Protein AF-A0A0K0Y4L6-F1 (afdb_monomer_lite)

Radius of gyration: 19.11 Å; chains: 1; bounding box: 35×42×47 Å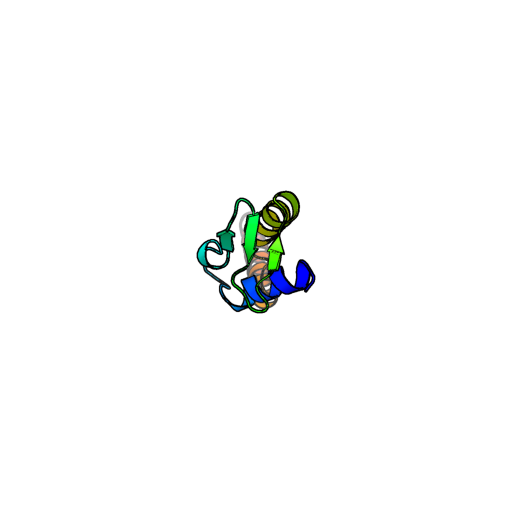

Foldseek 3Di:
DDLVVLLVVLCVVCVPDDSPVQWDQDPNFIWGNPPVIDTDHPVSVVVSCCVNVPDNPQDPVSVVVVVVVVVVVVVVVVPPPD

pLDDT: mean 72.13, std 10.53, range [43.97, 84.62]

Structure (mmCIF, N/CA/C/O backbone):
data_AF-A0A0K0Y4L6-F1
#
_entry.id   AF-A0A0K0Y4L6-F1
#
loop_
_atom_site.group_PDB
_atom_site.id
_atom_site.type_symbol
_atom_site.label_atom_id
_atom_site.label_alt_id
_atom_site.label_comp_id
_atom_site.label_asym_id
_atom_site.label_entity_id
_atom_site.label_seq_id
_atom_site.pdbx_PDB_ins_code
_atom_site.Cartn_x
_atom_site.Cartn_y
_atom_site.Cartn_z
_atom_site.occupancy
_atom_site.B_iso_or_equiv
_atom_site.auth_seq_id
_atom_site.auth_comp_id
_atom_site.auth_asym_id
_atom_site.auth_atom_id
_atom_site.pdbx_PDB_model_num
ATOM 1 N N . MET A 1 1 ? 5.693 -6.004 12.113 1.00 67.69 1 MET A N 1
ATOM 2 C CA . MET A 1 1 ? 5.872 -5.616 10.695 1.00 67.69 1 MET A CA 1
ATOM 3 C C . MET A 1 1 ? 5.502 -4.145 10.543 1.00 67.69 1 MET A C 1
ATOM 5 O O . MET A 1 1 ? 4.403 -3.809 10.954 1.00 67.69 1 MET A O 1
ATOM 9 N N . THR A 1 2 ? 6.386 -3.268 10.056 1.00 80.38 2 THR A N 1
ATOM 10 C CA . THR A 1 2 ? 6.118 -1.820 9.869 1.00 80.38 2 THR A CA 1
ATOM 11 C C . THR A 1 2 ? 5.433 -1.539 8.524 1.00 80.38 2 THR A C 1
ATOM 13 O O . THR A 1 2 ? 5.450 -2.406 7.653 1.00 80.38 2 THR A O 1
ATOM 16 N N . LEU A 1 3 ? 4.848 -0.346 8.343 1.00 77.25 3 LEU A N 1
ATOM 17 C CA . LEU A 1 3 ? 4.236 0.074 7.069 1.00 77.25 3 LEU A CA 1
ATOM 18 C C . LEU A 1 3 ? 5.230 0.019 5.900 1.00 77.25 3 LEU A C 1
ATOM 20 O O . LEU A 1 3 ? 4.894 -0.526 4.857 1.00 77.25 3 LEU A O 1
ATOM 24 N N . ASP A 1 4 ? 6.469 0.485 6.087 1.00 79.56 4 ASP A N 1
ATOM 25 C CA . ASP A 1 4 ? 7.491 0.461 5.027 1.00 79.56 4 ASP A CA 1
ATOM 26 C C . ASP A 1 4 ? 7.876 -0.964 4.600 1.00 79.56 4 ASP A C 1
ATOM 28 O O . ASP A 1 4 ? 8.159 -1.211 3.430 1.00 79.56 4 ASP A O 1
ATOM 32 N N . LYS A 1 5 ? 7.831 -1.941 5.520 1.00 78.56 5 LYS A N 1
ATOM 33 C CA . LYS A 1 5 ? 8.041 -3.356 5.167 1.00 78.56 5 LYS A CA 1
ATOM 34 C C . LYS A 1 5 ? 6.896 -3.910 4.318 1.00 78.56 5 LYS A C 1
ATOM 36 O O . LYS A 1 5 ? 7.144 -4.739 3.452 1.00 78.56 5 LYS A O 1
ATOM 41 N N . ILE A 1 6 ? 5.667 -3.454 4.561 1.00 81.19 6 ILE A N 1
ATOM 42 C CA . ILE A 1 6 ? 4.498 -3.831 3.759 1.00 81.19 6 ILE A CA 1
ATOM 43 C C . ILE A 1 6 ? 4.573 -3.172 2.381 1.00 81.19 6 ILE A C 1
ATOM 45 O O . ILE A 1 6 ? 4.337 -3.849 1.388 1.00 81.19 6 ILE A O 1
ATOM 49 N N . GLU A 1 7 ? 4.956 -1.893 2.308 1.00 81.88 7 GLU A N 1
ATOM 50 C CA . GLU A 1 7 ? 5.155 -1.185 1.038 1.00 81.88 7 GLU A CA 1
ATOM 51 C C . GLU A 1 7 ? 6.204 -1.888 0.164 1.00 81.88 7 GLU A C 1
ATOM 53 O O . GLU A 1 7 ? 5.923 -2.189 -0.995 1.00 81.88 7 GLU A O 1
ATOM 58 N N . ASN A 1 8 ? 7.381 -2.200 0.719 1.00 81.25 8 ASN A N 1
ATOM 59 C CA . ASN A 1 8 ? 8.433 -2.901 -0.020 1.00 81.25 8 ASN A CA 1
ATOM 60 C C . ASN A 1 8 ? 7.961 -4.268 -0.520 1.00 81.25 8 ASN A C 1
ATOM 62 O O . ASN A 1 8 ? 8.100 -4.551 -1.705 1.00 81.25 8 ASN A O 1
ATOM 66 N N . ALA A 1 9 ? 7.320 -5.065 0.338 1.00 82.50 9 ALA A N 1
ATOM 67 C CA . ALA A 1 9 ? 6.800 -6.368 -0.062 1.00 82.50 9 ALA A CA 1
ATOM 68 C C . ALA A 1 9 ? 5.722 -6.251 -1.160 1.00 82.50 9 ALA A C 1
ATOM 70 O O . ALA A 1 9 ? 5.659 -7.092 -2.054 1.00 82.50 9 ALA A O 1
ATOM 71 N N . CYS A 1 10 ? 4.902 -5.191 -1.144 1.00 80.44 10 CYS A N 1
ATOM 72 C CA . CYS A 1 10 ? 3.938 -4.931 -2.216 1.00 80.44 10 CYS A CA 1
ATOM 73 C C . CYS A 1 10 ? 4.630 -4.624 -3.547 1.00 80.44 10 CYS A C 1
ATOM 75 O O . CYS A 1 10 ? 4.235 -5.167 -4.575 1.00 80.44 10 CYS A O 1
ATOM 77 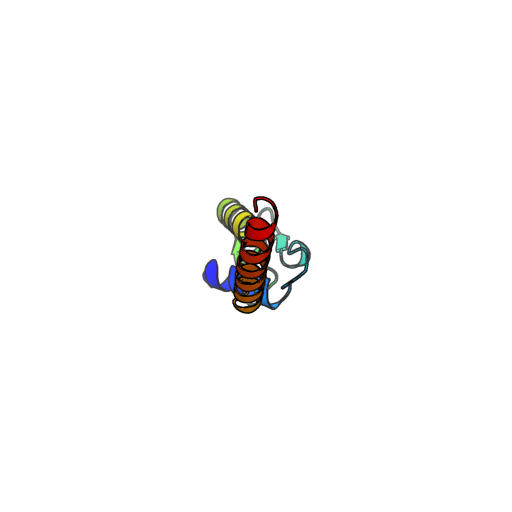N N . ARG A 1 11 ? 5.675 -3.789 -3.525 1.00 78.69 11 ARG A N 1
ATOM 78 C CA . ARG A 1 11 ? 6.469 -3.455 -4.718 1.00 78.69 11 ARG A CA 1
ATOM 79 C C . ARG A 1 11 ? 7.248 -4.657 -5.261 1.00 78.69 11 ARG A C 1
ATOM 81 O O . ARG A 1 11 ? 7.410 -4.760 -6.469 1.00 78.69 11 ARG A O 1
ATOM 88 N N . GLU A 1 12 ? 7.708 -5.564 -4.399 1.00 82.31 12 GLU A N 1
ATOM 89 C CA . GLU A 1 12 ? 8.391 -6.800 -4.811 1.00 82.31 12 GLU A CA 1
ATOM 90 C C . GLU A 1 12 ? 7.435 -7.808 -5.463 1.00 82.31 12 GLU A C 1
ATOM 92 O O . GLU A 1 12 ? 7.793 -8.442 -6.453 1.00 82.31 12 GLU A O 1
ATOM 97 N N . HIS A 1 13 ? 6.215 -7.951 -4.936 1.00 79.06 13 HIS A N 1
ATOM 98 C CA . HIS A 1 13 ? 5.240 -8.918 -5.450 1.00 79.06 13 HIS A CA 1
ATOM 99 C C . HIS A 1 13 ? 4.444 -8.425 -6.662 1.00 79.06 13 HIS A C 1
ATOM 101 O O . HIS A 1 13 ? 4.018 -9.242 -7.478 1.00 79.06 13 HIS A O 1
ATOM 107 N N . ALA A 1 14 ? 4.238 -7.114 -6.789 1.00 72.44 14 ALA A N 1
ATOM 108 C CA . ALA A 1 14 ? 3.495 -6.508 -7.888 1.00 72.44 14 ALA A CA 1
ATOM 109 C C . ALA A 1 14 ? 4.218 -5.251 -8.413 1.00 72.44 14 ALA A C 1
ATOM 111 O O . ALA A 1 14 ? 3.726 -4.140 -8.223 1.00 72.44 14 ALA A O 1
ATOM 112 N N . PRO A 1 15 ? 5.382 -5.400 -9.074 1.00 68.44 15 PRO A N 1
ATOM 113 C CA . PRO A 1 15 ? 6.183 -4.263 -9.541 1.00 68.44 15 PRO A CA 1
ATOM 114 C C . PRO A 1 15 ? 5.481 -3.422 -10.621 1.00 68.44 15 PRO A C 1
ATOM 116 O O . PRO A 1 15 ? 5.632 -2.202 -10.640 1.00 68.44 15 PRO A O 1
ATOM 119 N N . ASP A 1 16 ? 4.680 -4.066 -11.475 1.00 65.88 16 ASP A N 1
ATOM 120 C CA . ASP A 1 16 ? 4.006 -3.449 -12.631 1.00 65.88 16 ASP A CA 1
ATOM 121 C C . ASP A 1 16 ? 2.471 -3.557 -12.564 1.00 65.88 16 ASP A C 1
ATOM 123 O O . ASP A 1 16 ? 1.768 -3.228 -13.521 1.00 65.88 16 ASP A O 1
ATOM 127 N N . GLY A 1 17 ? 1.937 -4.088 -11.461 1.00 64.88 17 GLY A N 1
ATOM 128 C CA . GLY A 1 17 ? 0.552 -4.545 -11.373 1.00 64.88 17 GLY A CA 1
ATOM 129 C C . GLY A 1 17 ? -0.308 -3.762 -10.380 1.00 64.88 17 GLY A C 1
ATOM 130 O O . GLY A 1 17 ? 0.211 -3.100 -9.482 1.00 64.88 17 GLY A O 1
ATOM 131 N N . PRO A 1 18 ? -1.643 -3.865 -10.500 1.00 68.31 18 PRO A N 1
ATOM 132 C CA . PRO A 1 18 ? -2.558 -3.288 -9.525 1.00 68.31 18 PRO A CA 1
ATOM 133 C C . PRO A 1 18 ? -2.396 -3.987 -8.170 1.00 68.31 18 PRO A C 1
ATOM 135 O O . PRO A 1 18 ? -2.485 -5.212 -8.075 1.00 68.31 18 PRO A O 1
ATOM 138 N N . TYR A 1 19 ? -2.174 -3.209 -7.112 1.00 76.00 19 TYR A N 1
ATOM 139 C CA . TYR A 1 19 ? -1.902 -3.717 -5.763 1.00 76.00 19 TYR A CA 1
ATOM 140 C C . TYR A 1 19 ? -3.148 -4.248 -5.036 1.00 76.00 19 TYR A C 1
ATOM 142 O O . TYR A 1 19 ? -3.025 -4.775 -3.934 1.00 76.00 19 TYR A O 1
ATOM 150 N N . ASP A 1 20 ? -4.341 -4.138 -5.628 1.00 73.94 20 ASP A N 1
ATOM 151 C CA . ASP A 1 20 ? -5.619 -4.503 -5.001 1.00 73.94 20 ASP A CA 1
ATOM 152 C C . ASP A 1 20 ? -5.663 -5.955 -4.509 1.00 73.94 20 ASP A C 1
ATOM 154 O O . ASP A 1 20 ? -6.214 -6.234 -3.449 1.00 73.94 20 ASP A O 1
ATOM 158 N N . HIS A 1 21 ? -5.015 -6.882 -5.221 1.00 75.81 21 HIS A N 1
ATOM 159 C CA . HIS A 1 21 ? -4.968 -8.302 -4.852 1.00 75.81 21 HIS A CA 1
ATOM 160 C C . HIS A 1 21 ? -4.115 -8.599 -3.603 1.00 75.81 21 HIS A C 1
ATOM 162 O O . HIS A 1 21 ? -4.183 -9.699 -3.055 1.00 75.81 21 HIS A O 1
ATOM 168 N N . LEU A 1 22 ? -3.314 -7.633 -3.144 1.00 80.94 22 LEU A N 1
ATOM 169 C CA . LEU A 1 22 ? -2.462 -7.755 -1.958 1.00 80.94 22 LEU A CA 1
ATOM 170 C C . LEU A 1 22 ? -3.183 -7.345 -0.668 1.00 80.94 22 LEU A C 1
ATOM 172 O O . LEU A 1 22 ? -2.639 -7.524 0.428 1.00 80.94 22 LEU A O 1
ATOM 176 N N . PHE A 1 23 ? -4.411 -6.830 -0.783 1.00 84.38 23 PHE A N 1
ATOM 177 C CA . PHE A 1 23 ? -5.237 -6.389 0.333 1.00 84.38 23 PHE A CA 1
ATOM 178 C C . PHE A 1 23 ? -6.618 -7.038 0.272 1.00 84.38 23 PHE A C 1
ATOM 180 O O . PHE A 1 23 ? -7.192 -7.243 -0.792 1.00 84.38 23 PHE A O 1
ATOM 187 N N . ARG A 1 24 ? -7.189 -7.347 1.435 1.00 84.06 24 ARG A N 1
ATOM 188 C CA . ARG A 1 24 ? -8.580 -7.802 1.550 1.00 84.06 24 ARG A CA 1
ATOM 189 C C . ARG A 1 24 ? -9.256 -7.156 2.746 1.00 84.06 24 ARG A C 1
ATOM 191 O O . ARG A 1 24 ? -8.587 -6.790 3.706 1.00 84.06 24 ARG A O 1
ATOM 198 N N . ILE A 1 25 ? -10.577 -7.032 2.710 1.00 81.81 25 ILE A N 1
ATOM 199 C CA . ILE A 1 25 ? -11.353 -6.594 3.875 1.00 81.81 25 ILE A CA 1
ATOM 200 C C . ILE A 1 25 ? -11.726 -7.837 4.680 1.00 81.81 25 ILE A C 1
ATOM 202 O O . ILE A 1 25 ? -12.328 -8.763 4.142 1.00 81.81 25 ILE A O 1
ATOM 206 N N . GLN A 1 26 ? -11.359 -7.861 5.958 1.00 78.19 26 GLN A N 1
ATOM 207 C CA . GLN A 1 26 ? -11.716 -8.920 6.893 1.00 78.19 26 GLN A CA 1
ATOM 208 C C . GLN A 1 26 ? -12.249 -8.280 8.180 1.00 78.19 26 GLN A C 1
ATOM 210 O O . GLN A 1 26 ? -11.581 -7.429 8.760 1.00 78.19 26 GLN A O 1
ATOM 215 N N . ASP A 1 27 ? -13.458 -8.667 8.600 1.00 77.12 27 ASP A N 1
ATOM 216 C CA . ASP A 1 27 ? -14.088 -8.208 9.851 1.00 77.12 27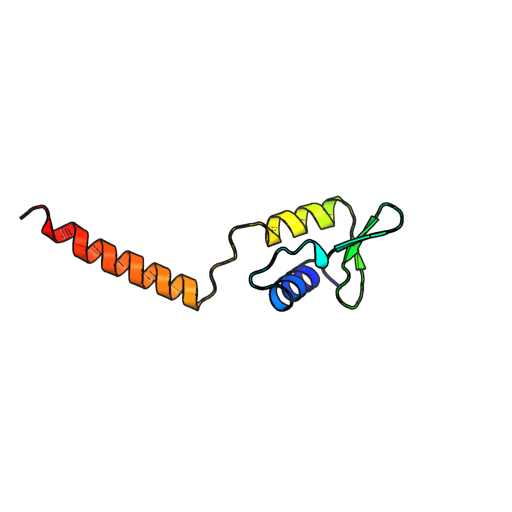 ASP A CA 1
ATOM 217 C C . ASP A 1 27 ? -14.146 -6.669 10.003 1.00 77.12 27 ASP A C 1
ATOM 219 O O . ASP A 1 27 ? -13.959 -6.116 11.083 1.00 77.12 27 ASP A O 1
ATOM 223 N N . GLY A 1 28 ? -14.377 -5.951 8.896 1.00 74.31 28 GLY A N 1
ATOM 224 C CA . GLY A 1 28 ? -14.431 -4.482 8.883 1.00 74.31 28 GLY A CA 1
ATOM 225 C C . GLY A 1 28 ? -13.067 -3.783 8.947 1.00 74.31 28 GLY A C 1
ATOM 226 O O . GLY A 1 28 ? -13.017 -2.557 9.000 1.00 74.31 28 GLY A O 1
ATOM 227 N N . ALA A 1 29 ? -11.965 -4.535 8.903 1.00 74.88 29 ALA A N 1
ATOM 228 C CA . ALA A 1 29 ? -10.604 -4.015 8.841 1.00 74.88 29 ALA A CA 1
ATOM 229 C C . ALA A 1 29 ? -9.926 -4.372 7.509 1.00 74.88 29 ALA A C 1
ATOM 231 O O . ALA A 1 29 ? -10.214 -5.399 6.889 1.00 74.88 29 ALA A O 1
ATOM 232 N N . HIS A 1 30 ? -8.988 -3.532 7.066 1.00 81.56 30 HIS A N 1
ATOM 233 C CA . HIS A 1 30 ? -8.150 -3.851 5.914 1.00 81.56 30 HIS A CA 1
ATOM 234 C C . HIS A 1 30 ? -7.027 -4.787 6.351 1.00 81.56 30 HIS A C 1
ATOM 236 O O . HIS A 1 30 ? -6.310 -4.518 7.308 1.00 81.56 30 HIS A O 1
ATOM 242 N N . GLN A 1 31 ? -6.846 -5.895 5.648 1.00 81.88 31 GLN A N 1
ATOM 243 C CA . GLN A 1 31 ? -5.802 -6.866 5.922 1.00 81.88 31 GLN A CA 1
ATOM 244 C C . GLN A 1 31 ? -4.843 -6.946 4.743 1.00 81.88 31 GLN A C 1
ATOM 246 O O . GLN A 1 31 ? -5.256 -7.174 3.607 1.00 81.88 31 GLN A O 1
ATOM 251 N N . CYS A 1 32 ? -3.553 -6.808 5.032 1.00 80.75 32 CYS A N 1
ATOM 252 C CA . CYS A 1 32 ? -2.499 -7.124 4.081 1.00 80.75 32 CYS A CA 1
ATOM 253 C C . CYS A 1 32 ? -2.328 -8.648 4.001 1.00 80.75 32 CYS A C 1
ATOM 255 O O . CYS A 1 32 ? -2.135 -9.304 5.029 1.00 80.75 32 CYS A O 1
ATOM 257 N N . VAL A 1 33 ? -2.406 -9.206 2.792 1.00 77.56 33 VAL A N 1
ATOM 258 C CA . VAL A 1 33 ? -2.350 -10.658 2.547 1.00 77.56 33 VAL A CA 1
ATOM 259 C C . VAL A 1 33 ? -0.897 -11.172 2.537 1.00 77.56 33 VAL A C 1
ATOM 261 O O . VAL A 1 33 ? -0.661 -12.365 2.712 1.00 77.56 33 VAL A O 1
ATOM 264 N N . LEU A 1 34 ? 0.089 -10.273 2.426 1.00 75.44 34 LEU A N 1
ATOM 265 C CA . LEU A 1 34 ? 1.522 -10.589 2.440 1.00 75.44 34 LEU A CA 1
ATOM 266 C C . LEU A 1 34 ? 1.993 -11.070 3.820 1.00 75.44 34 LEU A C 1
ATOM 268 O O . LEU A 1 34 ? 1.631 -10.494 4.845 1.00 75.44 34 LEU A O 1
ATOM 272 N N . PHE A 1 35 ? 2.817 -12.119 3.854 1.00 61.09 35 PHE A N 1
ATOM 273 C CA . PHE A 1 35 ? 3.231 -12.770 5.097 1.00 61.09 35 PHE A CA 1
ATOM 274 C C . PHE A 1 35 ? 4.345 -11.997 5.832 1.00 61.09 35 PHE A C 1
ATOM 276 O O . PHE A 1 35 ? 5.356 -11.660 5.213 1.00 61.09 35 PHE A O 1
ATOM 283 N N . PRO A 1 36 ? 4.235 -11.774 7.159 1.00 63.97 36 PRO A N 1
ATOM 284 C CA . PRO A 1 36 ? 3.095 -12.089 8.027 1.00 63.97 36 PRO A CA 1
ATOM 285 C C . PRO A 1 36 ? 1.895 -11.150 7.807 1.00 63.97 36 PRO A C 1
ATOM 287 O O . PRO A 1 36 ? 2.033 -9.930 7.922 1.00 63.97 36 PRO A O 1
ATOM 290 N N . SER A 1 37 ? 0.713 -11.730 7.555 1.00 71.56 37 SER A N 1
ATOM 291 C CA . SER A 1 37 ? -0.518 -10.982 7.280 1.00 71.56 37 SER A CA 1
ATOM 292 C C . SER A 1 37 ? -0.855 -10.060 8.452 1.00 71.56 37 SER A C 1
ATOM 294 O O . SER A 1 37 ? -1.009 -10.513 9.588 1.00 71.56 37 SER A O 1
ATOM 296 N N . ARG A 1 38 ? -0.946 -8.752 8.193 1.00 81.62 38 ARG A N 1
ATOM 297 C CA . ARG A 1 38 ? -1.169 -7.719 9.219 1.00 81.62 38 ARG A CA 1
ATOM 298 C C . ARG A 1 38 ? -2.488 -6.995 8.964 1.00 81.62 38 ARG A C 1
ATOM 300 O O . ARG A 1 38 ? -2.758 -6.582 7.838 1.00 81.62 38 ARG A O 1
ATOM 307 N N . LEU A 1 39 ? -3.269 -6.805 10.029 1.00 84.62 39 LEU A N 1
ATOM 308 C CA . LEU A 1 39 ? -4.414 -5.894 10.029 1.00 84.62 39 LEU A CA 1
ATOM 309 C C . LEU A 1 39 ? -3.916 -4.444 10.053 1.00 84.62 39 LEU A C 1
ATOM 311 O O . LEU A 1 39 ? -3.094 -4.070 10.894 1.00 84.62 39 LEU A O 1
ATOM 315 N N . LEU A 1 40 ? -4.402 -3.663 9.099 1.00 81.44 40 LEU A N 1
ATOM 316 C CA . LEU A 1 40 ? -4.171 -2.239 8.929 1.00 81.44 40 LEU A CA 1
ATOM 317 C C . LEU A 1 40 ? -5.432 -1.489 9.358 1.00 81.44 40 LEU A C 1
ATOM 319 O O . LEU A 1 40 ? -6.556 -1.884 9.038 1.00 81.44 40 LEU A O 1
ATOM 323 N N . THR A 1 41 ? -5.245 -0.376 10.054 1.00 84.56 41 THR A N 1
ATOM 324 C CA . THR A 1 41 ? -6.318 0.609 10.221 1.00 84.56 41 THR A CA 1
ATOM 325 C C . THR A 1 41 ? -6.677 1.243 8.873 1.00 84.56 41 THR A C 1
ATOM 327 O O . THR A 1 41 ? -5.888 1.206 7.926 1.00 84.56 41 THR A O 1
ATOM 330 N N . VAL A 1 42 ? -7.853 1.873 8.782 1.00 81.69 42 VAL A N 1
ATOM 331 C CA . VAL A 1 42 ? -8.270 2.609 7.572 1.00 81.69 42 VAL A CA 1
ATOM 332 C C . VAL A 1 42 ? -7.224 3.658 7.178 1.00 81.69 42 VAL A C 1
ATOM 334 O O . VAL A 1 42 ? -6.784 3.682 6.034 1.00 81.69 42 VAL A O 1
ATOM 337 N N . ALA A 1 43 ? -6.728 4.436 8.146 1.00 82.31 43 ALA A N 1
ATOM 338 C CA . ALA A 1 43 ? -5.702 5.450 7.909 1.00 82.31 43 ALA A CA 1
ATOM 339 C C . ALA A 1 43 ? -4.375 4.856 7.394 1.00 82.31 43 ALA A C 1
ATOM 341 O O . ALA A 1 43 ? -3.739 5.420 6.504 1.00 82.31 43 ALA A O 1
ATOM 342 N N . GLU A 1 44 ? -3.954 3.708 7.935 1.00 83.31 44 GLU A N 1
ATOM 343 C CA . GLU A 1 44 ? -2.760 2.995 7.471 1.00 83.31 44 GLU A CA 1
ATOM 344 C C . GLU A 1 44 ? -2.925 2.487 6.033 1.00 83.31 44 GLU A C 1
ATOM 346 O O . GLU A 1 44 ? -2.005 2.626 5.228 1.00 83.31 44 GLU A O 1
ATOM 351 N N . PHE A 1 45 ? -4.092 1.931 5.702 1.00 83.25 45 PHE A N 1
ATOM 352 C CA . PHE A 1 45 ? -4.408 1.455 4.357 1.00 83.25 45 PHE A CA 1
ATOM 353 C C . PHE A 1 45 ? -4.442 2.596 3.334 1.00 83.25 45 PHE A C 1
ATOM 355 O O . PHE A 1 45 ? -3.784 2.496 2.301 1.00 83.25 45 PHE A O 1
ATOM 362 N N . GLU A 1 46 ? -5.130 3.701 3.630 1.00 81.25 46 GLU A N 1
ATOM 363 C CA . GLU A 1 46 ? -5.202 4.866 2.738 1.00 81.25 46 GLU A CA 1
ATOM 364 C C . GLU A 1 46 ? -3.822 5.494 2.493 1.00 81.25 46 GLU A C 1
ATOM 366 O O . GLU A 1 46 ? -3.486 5.865 1.363 1.00 81.25 46 GLU A O 1
ATOM 371 N N . ALA A 1 47 ? -2.988 5.586 3.536 1.00 82.56 47 ALA A N 1
ATOM 372 C CA . ALA A 1 47 ? -1.613 6.060 3.407 1.00 82.56 47 ALA A CA 1
ATOM 373 C C . ALA A 1 47 ? -0.781 5.138 2.503 1.00 82.56 47 ALA A C 1
ATOM 375 O O . ALA A 1 47 ? 0.003 5.618 1.680 1.00 82.56 47 ALA A O 1
ATOM 376 N N . LEU A 1 48 ? -0.965 3.822 2.628 1.00 80.94 48 LEU A N 1
ATOM 377 C CA . LEU A 1 48 ? -0.242 2.831 1.839 1.00 80.94 48 LEU A CA 1
ATOM 378 C C . LEU A 1 48 ? -0.723 2.816 0.380 1.00 80.94 48 LEU A C 1
ATOM 380 O O . LEU A 1 48 ? 0.106 2.860 -0.527 1.00 80.94 48 LEU A O 1
ATOM 384 N N . GLN A 1 49 ? -2.036 2.886 0.136 1.00 77.81 49 GLN A N 1
ATOM 385 C CA . GLN A 1 49 ? -2.597 3.038 -1.208 1.00 77.81 49 GLN A CA 1
ATOM 386 C C . GLN A 1 49 ? -2.116 4.316 -1.894 1.00 77.81 49 GLN A C 1
ATOM 388 O O . GLN A 1 49 ? -1.756 4.252 -3.064 1.00 77.81 49 GLN A O 1
ATOM 393 N N . ARG A 1 50 ? -2.033 5.460 -1.200 1.00 79.38 50 ARG A N 1
ATOM 394 C CA . ARG A 1 50 ? -1.457 6.690 -1.781 1.00 79.38 50 ARG A CA 1
ATOM 395 C C . ARG A 1 50 ? 0.010 6.530 -2.174 1.00 79.38 50 ARG A C 1
ATOM 397 O O . ARG A 1 50 ? 0.416 7.067 -3.198 1.00 79.38 50 ARG A O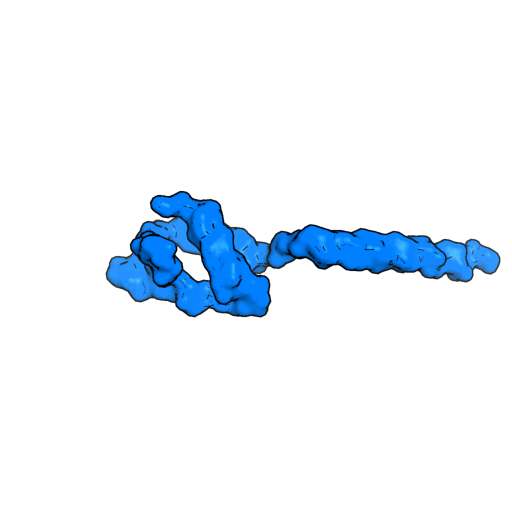 1
ATOM 404 N N . ARG A 1 51 ? 0.809 5.821 -1.372 1.00 78.44 51 ARG A N 1
ATOM 405 C CA . ARG A 1 51 ? 2.246 5.598 -1.635 1.00 78.44 51 ARG A CA 1
ATOM 406 C C . ARG A 1 51 ? 2.477 4.599 -2.771 1.00 78.44 51 ARG A C 1
ATOM 408 O O . ARG A 1 51 ? 3.400 4.783 -3.563 1.00 78.44 51 ARG A O 1
ATOM 415 N N . LEU A 1 52 ? 1.624 3.580 -2.872 1.00 75.81 52 LEU A N 1
ATOM 416 C CA . LEU A 1 52 ? 1.648 2.579 -3.940 1.00 75.81 52 LEU A CA 1
ATOM 417 C C . LEU A 1 52 ? 1.059 3.103 -5.261 1.00 75.81 52 LEU A C 1
ATOM 419 O O . LEU A 1 52 ? 1.601 2.808 -6.319 1.00 75.81 52 LEU A O 1
ATOM 423 N N . SER A 1 53 ? 0.000 3.918 -5.195 1.00 69.12 53 SER A N 1
ATOM 424 C CA . SER A 1 53 ? -0.657 4.555 -6.354 1.00 69.12 53 SER A CA 1
ATOM 425 C C . SER A 1 53 ? 0.002 5.869 -6.780 1.00 69.12 53 SER A C 1
ATOM 427 O O . SER A 1 53 ? -0.359 6.443 -7.806 1.00 69.12 53 SER A O 1
ATOM 429 N N . GLY A 1 54 ? 0.945 6.384 -5.985 1.00 63.47 54 GLY A N 1
ATOM 430 C CA . GLY A 1 54 ? 1.807 7.490 -6.390 1.00 63.47 54 GLY A CA 1
ATOM 431 C C . GLY A 1 54 ? 2.646 7.098 -7.610 1.00 63.47 54 GLY A C 1
ATOM 432 O O . GLY A 1 54 ? 2.792 5.906 -7.884 1.00 63.47 54 GLY A O 1
ATOM 433 N N . PRO A 1 55 ? 3.210 8.070 -8.356 1.00 54.03 55 PRO A N 1
ATOM 434 C CA . PRO A 1 55 ? 4.057 7.766 -9.504 1.00 54.03 55 PRO A CA 1
ATOM 435 C C . PRO A 1 55 ? 5.111 6.757 -9.059 1.00 54.03 55 PRO A C 1
ATOM 437 O O . PRO A 1 55 ? 5.862 7.045 -8.123 1.00 54.03 55 PRO A O 1
ATOM 440 N N . VAL A 1 56 ? 5.097 5.565 -9.676 1.00 56.28 56 VAL A N 1
ATOM 441 C CA . VAL A 1 56 ? 6.063 4.491 -9.425 1.00 56.28 56 VAL A CA 1
ATOM 442 C C . VAL A 1 56 ? 7.417 5.166 -9.331 1.00 56.28 56 VAL A C 1
ATOM 444 O O . VAL A 1 56 ? 7.838 5.815 -10.292 1.00 56.28 56 VAL A O 1
ATOM 447 N N . ALA A 1 57 ? 8.026 5.139 -8.141 1.00 54.56 57 ALA A N 1
ATOM 448 C CA . ALA A 1 57 ? 9.299 5.799 -7.930 1.00 54.56 57 ALA A CA 1
ATOM 449 C C . ALA A 1 57 ? 10.233 5.223 -8.986 1.00 54.56 57 ALA A C 1
ATOM 451 O O . ALA A 1 57 ? 10.553 4.038 -8.919 1.00 54.56 57 ALA A O 1
ATOM 452 N N . LEU A 1 58 ? 10.569 6.042 -9.992 1.00 55.69 58 LEU A N 1
ATOM 453 C CA . LEU A 1 58 ? 11.294 5.589 -11.173 1.00 55.69 58 LEU A CA 1
ATOM 454 C C . LEU A 1 58 ? 12.468 4.754 -10.687 1.00 55.69 58 LEU A C 1
ATOM 456 O O . LEU A 1 58 ? 13.236 5.223 -9.826 1.00 55.69 58 LEU A O 1
ATOM 460 N N . THR A 1 59 ? 12.573 3.530 -11.205 1.00 66.12 59 THR A N 1
ATOM 461 C CA . THR A 1 59 ? 13.711 2.672 -10.896 1.00 66.12 59 THR A CA 1
ATOM 462 C C . THR A 1 59 ? 14.996 3.452 -11.201 1.00 66.12 59 THR A C 1
ATOM 464 O O . THR A 1 59 ? 14.981 4.383 -12.020 1.00 66.12 59 THR A O 1
ATOM 467 N N . PRO A 1 60 ? 16.133 3.141 -10.560 1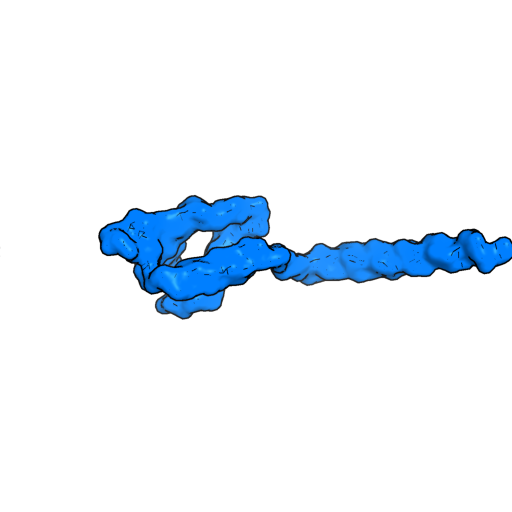.00 66.38 60 PRO A N 1
ATOM 468 C CA . PRO A 1 60 ? 17.399 3.789 -10.897 1.00 66.38 60 PRO A CA 1
ATOM 469 C C . PRO A 1 60 ? 17.689 3.765 -12.410 1.00 66.38 60 PRO A C 1
ATOM 471 O O . PRO A 1 60 ? 18.197 4.746 -12.956 1.00 66.38 60 PRO A O 1
ATOM 474 N N . GLU A 1 61 ? 17.286 2.693 -13.103 1.00 69.44 61 GLU A N 1
ATOM 475 C CA . GLU A 1 61 ? 17.345 2.590 -14.562 1.00 69.44 61 GLU A CA 1
ATOM 476 C C . GLU A 1 61 ? 16.377 3.528 -15.285 1.00 69.44 61 GLU A C 1
ATOM 478 O O . GLU A 1 61 ? 16.795 4.191 -16.233 1.00 69.44 61 GLU A O 1
ATOM 483 N N . ASP A 1 62 ? 15.118 3.642 -14.859 1.00 69.69 62 ASP A N 1
ATOM 484 C CA . ASP A 1 62 ? 14.161 4.567 -15.481 1.00 69.69 62 ASP A CA 1
ATOM 485 C C . ASP A 1 62 ? 14.540 6.031 -15.249 1.00 69.69 62 ASP A C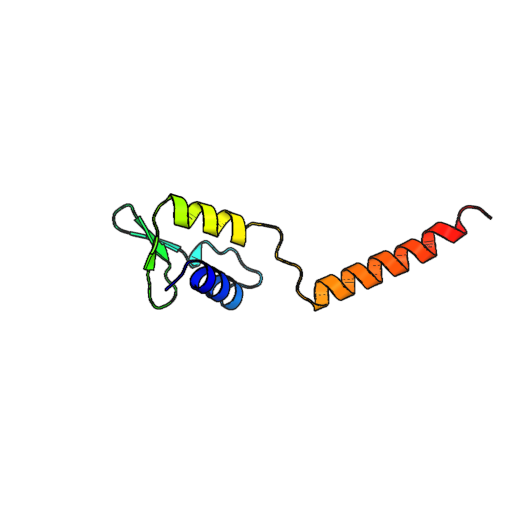 1
ATOM 487 O O . ASP A 1 62 ? 14.395 6.855 -16.154 1.00 69.69 62 ASP A O 1
ATOM 491 N N . ARG A 1 63 ? 15.114 6.368 -14.083 1.00 70.88 63 ARG A N 1
ATOM 492 C CA . ARG A 1 63 ? 15.704 7.697 -13.845 1.00 70.88 63 ARG A CA 1
ATOM 493 C C . ARG A 1 63 ? 16.846 7.958 -14.807 1.00 70.88 63 ARG A C 1
ATOM 495 O O . ARG A 1 63 ? 16.885 9.019 -15.422 1.00 70.88 63 ARG A O 1
ATOM 502 N N . ARG A 1 64 ? 17.746 6.985 -14.978 1.00 74.19 64 ARG A N 1
ATOM 503 C CA . ARG A 1 64 ? 18.864 7.091 -15.922 1.00 74.19 64 ARG A CA 1
ATOM 504 C C . ARG A 1 64 ? 18.364 7.234 -17.361 1.00 74.19 64 ARG A C 1
ATOM 506 O O . ARG A 1 64 ? 18.909 8.032 -18.115 1.00 74.19 64 ARG A O 1
ATOM 513 N N . ARG A 1 65 ? 17.308 6.512 -17.742 1.00 74.94 65 ARG A N 1
ATOM 514 C CA . ARG A 1 65 ? 16.697 6.576 -19.078 1.00 74.94 65 ARG A CA 1
ATOM 515 C C . ARG A 1 65 ? 16.017 7.921 -19.331 1.00 74.94 65 ARG A C 1
ATOM 517 O O . ARG A 1 65 ? 16.184 8.483 -20.410 1.00 74.94 65 ARG A O 1
ATOM 524 N N . ASN A 1 66 ? 15.299 8.453 -18.343 1.00 71.56 66 ASN A N 1
ATOM 525 C CA . ASN A 1 66 ? 14.689 9.779 -18.421 1.00 71.56 66 ASN A CA 1
ATOM 526 C C . ASN A 1 66 ? 15.735 10.898 -18.434 1.00 71.56 66 ASN A C 1
ATOM 528 O O . ASN A 1 66 ? 15.586 11.827 -19.219 1.00 71.56 66 ASN A O 1
ATOM 532 N N . ASP A 1 67 ? 16.817 10.785 -17.660 1.00 76.19 67 ASP A N 1
ATOM 533 C CA . ASP A 1 67 ? 17.940 11.731 -17.711 1.00 76.19 67 ASP A CA 1
ATOM 534 C C . ASP A 1 67 ? 18.614 11.717 -19.096 1.00 76.19 67 ASP A C 1
ATOM 536 O O . ASP A 1 67 ? 18.820 12.768 -19.702 1.00 76.19 67 ASP A O 1
ATOM 540 N N . LEU A 1 68 ? 18.857 10.529 -19.668 1.00 79.25 68 LEU A N 1
ATOM 541 C CA . LEU A 1 68 ? 19.382 10.387 -21.031 1.00 79.25 68 LEU A CA 1
ATOM 542 C C . LEU A 1 68 ? 18.434 10.975 -22.087 1.00 79.25 68 LEU A C 1
ATOM 544 O O . LEU A 1 68 ? 18.896 11.675 -22.988 1.00 79.25 68 LEU A O 1
ATOM 548 N N . ARG A 1 69 ? 17.119 10.737 -21.977 1.00 70.50 69 ARG A N 1
ATOM 549 C CA . ARG A 1 69 ? 16.111 11.334 -22.871 1.00 70.50 69 ARG A CA 1
ATOM 550 C C . ARG A 1 69 ? 16.050 12.854 -22.735 1.00 70.50 69 ARG A C 1
ATOM 552 O O . ARG A 1 69 ? 16.030 13.537 -23.753 1.00 70.50 69 ARG A O 1
ATOM 559 N N . ALA A 1 70 ? 16.066 13.387 -21.515 1.00 66.81 70 ALA A N 1
ATOM 560 C CA . ALA A 1 70 ? 16.057 14.827 -21.264 1.00 66.81 70 ALA A CA 1
ATOM 561 C C . ALA A 1 70 ? 17.301 15.503 -21.862 1.00 66.81 70 ALA A C 1
ATOM 563 O O . ALA A 1 70 ? 17.185 16.512 -22.557 1.00 66.81 70 ALA A O 1
ATOM 564 N N . ARG A 1 71 ? 18.485 14.900 -21.686 1.00 72.31 71 ARG A N 1
ATOM 565 C CA . ARG A 1 71 ? 19.740 15.374 -22.295 1.00 72.31 71 ARG A CA 1
ATOM 566 C C . ARG A 1 71 ? 19.739 15.275 -23.820 1.00 72.31 71 ARG A C 1
ATOM 568 O O . ARG A 1 71 ? 20.232 16.183 -24.483 1.00 72.31 71 ARG A O 1
ATOM 575 N N . ALA A 1 72 ? 19.193 14.198 -24.384 1.00 70.38 72 ALA A N 1
ATOM 576 C CA . ALA A 1 72 ? 19.066 14.046 -25.832 1.00 70.38 72 ALA A CA 1
ATOM 577 C C . ALA A 1 72 ? 18.103 15.086 -26.428 1.00 70.38 72 ALA A C 1
ATOM 579 O O . ALA A 1 72 ? 18.407 15.672 -27.462 1.00 70.38 72 ALA A O 1
ATOM 580 N N . SER A 1 73 ? 16.993 15.374 -25.742 1.00 59.25 73 SER A N 1
ATOM 581 C CA . SER A 1 73 ? 16.005 16.369 -26.173 1.00 59.25 73 SER A CA 1
ATOM 582 C C . SER A 1 73 ? 16.532 17.807 -26.088 1.00 59.25 73 SER A C 1
ATOM 584 O O . SER A 1 73 ? 16.218 18.619 -26.953 1.00 59.25 73 SER A O 1
ATOM 586 N N . LEU A 1 74 ? 17.374 18.121 -25.096 1.00 57.16 74 LEU A N 1
ATOM 587 C CA . LEU A 1 74 ? 18.065 19.416 -24.997 1.00 57.16 74 LEU A CA 1
ATOM 588 C C . LEU A 1 74 ? 19.049 19.649 -26.154 1.00 57.16 74 LEU A C 1
ATOM 590 O O . LEU A 1 74 ? 19.268 20.788 -26.550 1.00 57.16 74 LEU A O 1
ATOM 594 N N . LYS A 1 75 ? 19.611 18.582 -26.733 1.00 55.12 75 LYS A N 1
ATOM 595 C CA . LYS A 1 75 ? 20.537 18.674 -27.871 1.00 55.12 75 LYS A CA 1
ATOM 596 C C . LYS A 1 75 ? 19.828 18.877 -29.219 1.00 55.12 75 LYS A C 1
ATOM 598 O O . LYS A 1 75 ? 20.474 19.284 -30.180 1.00 55.12 75 LYS A O 1
ATOM 603 N N . ASP A 1 76 ? 18.524 18.606 -29.292 1.00 52.41 76 ASP A N 1
ATOM 604 C CA . ASP A 1 76 ? 17.717 18.769 -30.511 1.00 52.41 76 ASP A CA 1
ATOM 605 C C . ASP A 1 76 ? 17.049 20.158 -30.599 1.00 52.41 76 ASP A C 1
ATOM 607 O O . ASP A 1 76 ? 16.819 20.679 -31.689 1.00 52.41 76 ASP A O 1
ATOM 611 N N . GLY A 1 77 ? 16.808 20.809 -29.454 1.00 49.56 77 GLY A N 1
ATOM 612 C CA . GLY A 1 77 ? 16.213 22.151 -29.386 1.00 49.56 77 GLY A CA 1
ATOM 613 C C . GLY A 1 77 ? 17.123 23.295 -29.856 1.00 49.56 77 GLY A C 1
ATOM 614 O O . GLY A 1 77 ? 16.618 24.341 -30.254 1.00 49.56 77 GLY A O 1
ATOM 615 N N . ASP A 1 78 ? 18.443 23.090 -29.870 1.00 50.09 78 ASP A N 1
ATOM 616 C CA . ASP A 1 78 ? 19.434 24.126 -30.215 1.00 50.09 78 ASP A CA 1
ATOM 617 C C . ASP A 1 78 ? 19.626 24.309 -31.738 1.00 50.09 78 ASP A C 1
ATOM 619 O O . ASP A 1 78 ? 20.256 25.256 -32.190 1.00 50.09 78 ASP A O 1
ATOM 623 N N . ARG A 1 79 ? 19.055 23.426 -32.573 1.00 49.50 79 ARG A N 1
ATOM 624 C CA . ARG A 1 79 ? 19.212 23.468 -34.043 1.00 49.50 79 ARG A CA 1
ATOM 625 C C . ARG A 1 79 ? 18.102 24.191 -34.808 1.00 49.50 79 ARG A C 1
ATOM 627 O O . ARG A 1 79 ? 18.178 24.256 -36.032 1.00 49.50 79 ARG A O 1
ATOM 634 N N . ARG A 1 80 ? 17.065 24.708 -34.138 1.00 50.66 80 ARG A N 1
ATOM 635 C CA . ARG A 1 80 ? 15.935 25.390 -34.810 1.00 50.66 80 ARG A CA 1
ATOM 636 C C . ARG A 1 80 ? 16.009 26.918 -34.838 1.00 50.66 80 ARG A C 1
ATOM 638 O O . ARG A 1 80 ? 15.140 27.525 -35.453 1.00 50.66 80 ARG A O 1
ATOM 645 N N . TYR A 1 81 ? 17.039 27.521 -34.249 1.00 50.53 81 TYR A N 1
ATOM 646 C CA . TYR A 1 81 ? 17.317 28.955 -34.365 1.00 50.53 81 TYR A CA 1
ATOM 647 C C . TYR A 1 81 ? 18.799 29.174 -34.691 1.00 50.53 81 TYR A C 1
ATOM 649 O O . TYR A 1 81 ? 19.591 29.533 -33.825 1.00 50.53 81 TYR A O 1
ATOM 657 N N . GLY A 1 82 ? 19.162 28.903 -35.945 1.00 43.97 82 GLY A N 1
ATOM 658 C CA . GLY A 1 82 ? 20.423 29.300 -36.572 1.00 43.97 82 GLY A CA 1
ATOM 659 C C . GLY A 1 82 ? 20.135 30.028 -37.874 1.00 43.97 82 GLY A C 1
ATOM 660 O O . GLY A 1 82 ? 19.109 29.677 -38.502 1.00 43.97 82 GLY A O 1
#

Organism: NCBI:txid1458307

Sequence (82 aa):
MTLDKIENACREHAPDGPYDHLFRIQDGAHQCVLFPSRLLTVAEFEALQRRLSGPVALTPEDRRRNDLRARASLKDGDRRYG

Secondary structure (DSSP, 8-state):
--HHHHHHHHHHH-SSS-GGGGEEEETTEEEE-SSSPEEE-HHHHHHHHHHHHS-----HHHHHHHHHHHHHHHHHGGGS--